Protein AF-A0A6I2X7L2-F1 (afdb_monomer)

Structure (mmCIF, N/CA/C/O backbone):
data_AF-A0A6I2X7L2-F1
#
_entry.id   AF-A0A6I2X7L2-F1
#
loop_
_atom_site.group_PDB
_atom_site.id
_atom_site.type_symbol
_atom_site.label_atom_id
_atom_site.label_alt_id
_atom_site.label_comp_id
_atom_site.label_asym_id
_atom_site.label_entity_id
_atom_site.label_seq_id
_atom_site.pdbx_PDB_ins_code
_atom_site.Cartn_x
_atom_site.Cartn_y
_atom_site.Cartn_z
_atom_site.occupancy
_atom_site.B_iso_or_equiv
_atom_site.auth_seq_id
_atom_site.auth_comp_id
_atom_site.auth_asym_id
_atom_site.auth_atom_id
_atom_site.pdbx_PDB_model_num
ATOM 1 N N . MET A 1 1 ? 6.456 -9.228 14.166 1.00 45.91 1 MET A N 1
ATOM 2 C CA . MET A 1 1 ? 6.236 -10.567 14.762 1.00 45.91 1 MET A CA 1
ATOM 3 C C . MET A 1 1 ? 5.438 -11.346 13.750 1.00 45.91 1 MET A C 1
ATOM 5 O O . MET A 1 1 ? 4.446 -10.807 13.273 1.00 45.91 1 MET A O 1
ATOM 9 N N . ASP A 1 2 ? 5.874 -12.562 13.446 1.00 49.50 2 ASP A N 1
ATOM 10 C CA . ASP A 1 2 ? 5.341 -13.317 12.317 1.00 49.50 2 ASP A CA 1
ATOM 11 C C . ASP A 1 2 ? 4.340 -14.332 12.868 1.00 49.50 2 ASP A C 1
ATOM 13 O O . ASP A 1 2 ? 4.668 -15.130 13.753 1.00 49.50 2 ASP A O 1
ATOM 17 N N . VAL A 1 3 ? 3.097 -14.266 12.396 1.00 51.50 3 VAL A N 1
ATOM 18 C CA . VAL A 1 3 ? 2.039 -15.207 12.780 1.00 51.50 3 VAL A CA 1
ATOM 19 C C . VAL A 1 3 ? 1.800 -16.154 11.615 1.00 51.50 3 VAL A C 1
ATOM 21 O O . VAL A 1 3 ? 1.429 -15.711 10.534 1.00 51.50 3 VAL A O 1
ATOM 24 N N . LEU A 1 4 ? 2.013 -17.449 11.843 1.00 50.19 4 LEU A N 1
ATOM 25 C CA . LEU A 1 4 ? 1.801 -18.504 10.853 1.00 50.19 4 LEU A CA 1
ATOM 26 C C . LEU A 1 4 ? 0.380 -19.062 11.008 1.00 50.19 4 LEU A C 1
ATOM 28 O O . LEU A 1 4 ? 0.030 -19.561 12.079 1.00 50.19 4 LEU A O 1
ATOM 32 N N . ILE A 1 5 ? -0.433 -18.980 9.955 1.00 49.78 5 ILE A N 1
ATOM 33 C CA . ILE A 1 5 ? -1.796 -19.527 9.919 1.00 49.78 5 ILE A CA 1
ATOM 34 C C . ILE A 1 5 ? -1.865 -20.560 8.787 1.00 49.78 5 ILE A C 1
ATOM 36 O O . ILE A 1 5 ? -1.771 -20.202 7.617 1.00 49.78 5 ILE A O 1
ATOM 40 N N . GLY A 1 6 ? -2.024 -21.841 9.136 1.00 43.28 6 GLY A N 1
ATOM 41 C CA . GLY A 1 6 ? -2.204 -22.932 8.173 1.00 43.28 6 GLY A CA 1
ATOM 42 C C . GLY A 1 6 ? -2.201 -24.314 8.836 1.00 43.28 6 GLY A C 1
ATOM 43 O O . GLY A 1 6 ? -1.418 -24.564 9.750 1.00 43.28 6 GLY A O 1
ATOM 44 N N . GLU A 1 7 ? -3.082 -25.216 8.389 1.00 46.47 7 GLU A N 1
ATOM 45 C CA . GLU A 1 7 ? -3.084 -26.635 8.805 1.00 46.47 7 GLU A CA 1
ATOM 46 C C . GLU A 1 7 ? -2.107 -27.488 7.971 1.00 46.47 7 GLU A C 1
ATOM 48 O O . GLU A 1 7 ? -1.787 -28.617 8.347 1.00 46.47 7 GLU A O 1
ATOM 53 N N . ASN A 1 8 ? -1.602 -26.939 6.860 1.00 45.19 8 ASN A N 1
ATOM 54 C CA . ASN A 1 8 ? -0.698 -27.590 5.920 1.00 45.19 8 ASN A CA 1
ATOM 55 C C . ASN A 1 8 ? 0.634 -26.808 5.864 1.00 45.19 8 ASN A C 1
ATOM 57 O O . ASN A 1 8 ? 0.608 -25.613 5.569 1.00 45.19 8 ASN A O 1
ATOM 61 N N . PRO A 1 9 ? 1.797 -27.424 6.152 1.00 52.50 9 PRO A N 1
ATOM 62 C CA . PRO A 1 9 ? 3.085 -26.721 6.224 1.00 52.50 9 PRO A CA 1
ATOM 63 C C . PRO A 1 9 ? 3.561 -26.111 4.893 1.00 52.50 9 PRO A C 1
ATOM 65 O O . PRO A 1 9 ? 4.462 -25.276 4.916 1.00 52.50 9 PRO A O 1
ATOM 68 N N . ASP A 1 10 ? 2.945 -26.483 3.767 1.00 49.97 10 ASP A N 1
ATOM 69 C CA . ASP A 1 10 ? 3.205 -25.899 2.444 1.00 49.97 10 ASP A CA 1
ATOM 70 C C . ASP A 1 10 ? 2.285 -24.697 2.109 1.00 49.97 10 AS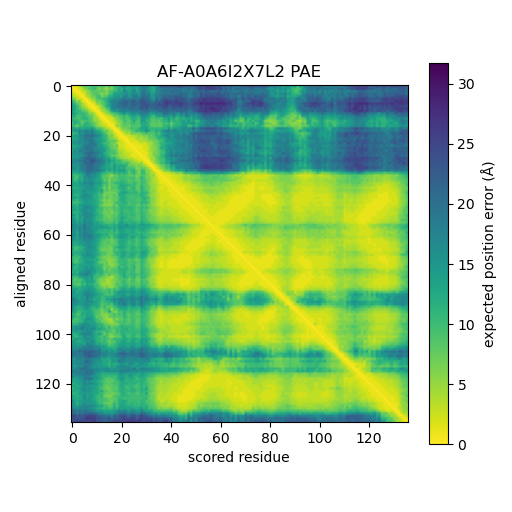P A C 1
ATOM 72 O O . ASP A 1 10 ? 2.493 -24.024 1.103 1.00 49.97 10 ASP A O 1
ATOM 76 N N . GLU A 1 11 ? 1.287 -24.389 2.950 1.00 50.94 11 GLU A N 1
ATOM 77 C CA . GLU A 1 11 ? 0.330 -23.274 2.790 1.00 50.94 11 GLU A CA 1
ATOM 78 C C . GLU A 1 11 ? 0.347 -22.364 4.024 1.00 50.94 11 GLU A C 1
ATOM 80 O O . GLU A 1 11 ? -0.680 -22.048 4.629 1.00 50.94 11 GLU A O 1
ATOM 85 N N . VAL A 1 12 ? 1.541 -21.979 4.460 1.00 54.59 12 VAL A N 1
ATOM 86 C CA . VAL A 1 12 ? 1.669 -21.107 5.622 1.00 54.59 12 VAL A CA 1
ATOM 87 C C . VAL A 1 12 ? 1.469 -19.660 5.184 1.00 54.59 12 VAL A C 1
ATOM 89 O O . VAL A 1 12 ? 2.362 -19.035 4.618 1.00 54.59 12 VAL A O 1
ATOM 92 N N . VAL A 1 13 ? 0.284 -19.119 5.462 1.00 55.47 13 VAL A N 1
ATOM 93 C CA . VAL A 1 13 ? 0.014 -17.682 5.352 1.00 55.47 13 VAL A CA 1
ATOM 94 C C . VAL A 1 13 ? 0.696 -17.003 6.531 1.00 55.47 13 VAL A C 1
ATOM 96 O O . VAL A 1 13 ? 0.394 -17.324 7.686 1.00 55.47 13 VAL A O 1
ATOM 99 N N . SER A 1 14 ? 1.619 -16.081 6.256 1.00 60.34 14 SER A N 1
ATOM 100 C CA . SER A 1 14 ? 2.242 -15.279 7.305 1.00 60.34 14 SER A CA 1
ATOM 101 C C . SER A 1 14 ? 1.574 -13.909 7.412 1.00 60.34 14 SER A C 1
ATOM 103 O O . SER A 1 14 ? 1.292 -13.246 6.412 1.00 60.34 14 SER A O 1
ATOM 105 N N . ILE A 1 15 ? 1.283 -13.486 8.642 1.00 60.12 15 ILE A N 1
ATOM 106 C CA . ILE A 1 15 ? 0.845 -12.121 8.941 1.00 60.12 15 ILE A CA 1
ATOM 107 C C . ILE A 1 15 ? 1.978 -11.410 9.670 1.00 60.12 15 ILE A C 1
ATOM 109 O O . ILE A 1 15 ? 2.404 -11.838 10.745 1.00 60.12 15 ILE A O 1
ATOM 113 N N . ASN A 1 16 ? 2.428 -10.305 9.083 1.00 64.81 16 ASN A N 1
ATOM 114 C CA . ASN A 1 16 ? 3.465 -9.437 9.614 1.00 64.81 16 ASN A CA 1
ATOM 115 C C . ASN A 1 16 ? 2.835 -8.145 10.138 1.00 64.81 16 ASN A C 1
ATOM 117 O O . ASN A 1 16 ? 2.397 -7.295 9.361 1.00 64.81 16 ASN A O 1
ATOM 121 N N . ILE A 1 17 ? 2.810 -7.996 11.462 1.00 64.38 17 ILE A N 1
ATOM 122 C CA . ILE A 1 17 ? 2.393 -6.758 12.133 1.00 64.38 17 ILE A CA 1
ATOM 123 C C . ILE A 1 17 ? 3.657 -5.944 12.435 1.00 64.38 17 ILE A C 1
ATOM 125 O O . ILE A 1 17 ? 4.535 -6.421 13.170 1.00 64.38 17 ILE A O 1
ATOM 129 N N . GLN A 1 18 ? 3.773 -4.749 11.844 1.00 59.41 18 GLN A N 1
ATOM 130 C CA . GLN A 1 18 ? 4.853 -3.806 12.154 1.00 59.41 18 GLN A CA 1
ATOM 131 C C . GLN A 1 18 ? 4.456 -2.926 13.338 1.00 59.41 18 GLN A C 1
ATOM 133 O O . GLN A 1 18 ? 3.772 -1.922 13.190 1.00 59.41 18 GLN A O 1
ATOM 138 N N . GLU A 1 19 ? 4.936 -3.310 14.512 1.00 60.25 19 GLU A N 1
ATOM 139 C CA . GLU A 1 19 ? 4.898 -2.517 15.739 1.00 60.25 19 GLU A CA 1
ATOM 140 C C . GLU A 1 19 ? 6.292 -2.581 16.395 1.00 60.25 19 GLU A C 1
ATOM 142 O O . GLU A 1 19 ? 7.071 -3.504 16.116 1.00 60.25 19 GLU A O 1
ATOM 147 N N . ASP A 1 20 ? 6.627 -1.610 17.253 1.00 60.19 20 ASP A N 1
ATOM 148 C CA . ASP A 1 20 ? 7.861 -1.650 18.049 1.00 60.19 20 ASP A CA 1
ATOM 149 C C . ASP A 1 20 ? 7.889 -2.964 18.864 1.00 60.19 20 ASP A C 1
ATOM 151 O O . ASP A 1 20 ? 6.911 -3.276 19.548 1.00 60.19 20 ASP A O 1
ATOM 155 N N . PRO A 1 21 ? 8.968 -3.771 18.815 1.00 59.69 21 PRO A N 1
ATOM 156 C CA . PRO A 1 21 ? 9.060 -5.038 19.542 1.00 59.69 21 PRO A CA 1
ATOM 157 C C . PRO A 1 21 ? 8.732 -4.951 21.041 1.00 59.69 21 PRO A C 1
ATOM 159 O O . PRO A 1 21 ? 8.232 -5.925 21.616 1.00 59.69 21 PRO A O 1
ATOM 162 N N . GLU A 1 22 ? 9.024 -3.818 21.684 1.00 59.47 22 GLU A N 1
ATOM 163 C CA . GLU A 1 22 ? 8.658 -3.570 23.082 1.00 59.47 22 GLU A CA 1
ATOM 164 C C . GLU A 1 22 ? 7.152 -3.305 23.224 1.00 59.47 22 GLU A C 1
ATOM 166 O O . GLU A 1 22 ? 6.504 -3.876 24.107 1.00 59.47 22 GLU A O 1
ATOM 171 N N . GLU A 1 23 ? 6.559 -2.533 22.311 1.00 59.72 23 GLU A N 1
ATOM 172 C CA . GLU A 1 23 ? 5.115 -2.285 22.276 1.00 59.72 23 GLU A CA 1
ATOM 173 C C . GLU A 1 23 ? 4.323 -3.559 21.970 1.00 59.72 23 GLU A C 1
ATOM 175 O O . GLU A 1 23 ? 3.335 -3.816 22.654 1.00 59.72 23 GLU A O 1
ATOM 180 N N . VAL A 1 24 ? 4.808 -4.431 21.077 1.00 61.88 24 VAL A N 1
ATOM 181 C CA . VAL A 1 24 ? 4.189 -5.736 20.765 1.00 61.88 24 VAL A CA 1
ATOM 182 C C . VAL A 1 24 ? 4.115 -6.618 21.998 1.00 61.88 24 VAL A C 1
ATOM 184 O O . VAL A 1 24 ? 3.081 -7.220 22.286 1.00 61.88 24 VAL A O 1
ATOM 187 N N . LYS A 1 25 ? 5.204 -6.712 22.769 1.00 61.66 25 LYS A N 1
ATOM 188 C CA . LYS A 1 25 ? 5.200 -7.504 24.005 1.00 61.66 25 LYS A CA 1
ATOM 189 C C . LYS A 1 25 ? 4.209 -6.938 25.016 1.00 61.66 25 LYS A C 1
ATOM 191 O O . LYS A 1 25 ? 3.482 -7.709 25.641 1.00 61.66 25 LYS A O 1
ATOM 196 N N . ILE A 1 26 ? 4.152 -5.615 25.160 1.00 62.38 26 ILE A N 1
ATOM 197 C CA . ILE A 1 26 ? 3.240 -4.935 26.088 1.00 62.38 26 ILE A CA 1
ATOM 198 C C . ILE A 1 26 ? 1.778 -5.084 25.639 1.00 62.38 26 ILE A C 1
ATOM 200 O O . ILE A 1 26 ? 0.917 -5.411 26.456 1.00 62.38 26 ILE A O 1
ATOM 204 N N . ALA A 1 27 ? 1.481 -4.879 24.358 1.00 59.91 27 ALA A N 1
ATOM 205 C CA . ALA A 1 27 ? 0.148 -4.987 23.776 1.00 59.91 27 ALA A CA 1
ATOM 206 C C . ALA A 1 27 ? -0.346 -6.442 23.751 1.00 59.91 27 ALA A C 1
ATOM 208 O O . ALA A 1 27 ? -1.504 -6.697 24.086 1.00 59.91 27 ALA A O 1
ATOM 209 N N . SER A 1 28 ? 0.537 -7.408 23.478 1.00 63.41 28 SER A N 1
ATOM 210 C CA . SER A 1 28 ? 0.264 -8.844 23.620 1.00 63.41 28 SER A CA 1
ATOM 211 C C . SER A 1 28 ? -0.036 -9.214 25.074 1.00 63.41 28 SER A C 1
ATOM 213 O O . SER A 1 28 ? -1.070 -9.819 25.355 1.00 63.41 28 SER A O 1
ATOM 215 N N . ALA A 1 29 ? 0.783 -8.752 26.028 1.00 61.47 29 ALA A N 1
ATOM 216 C CA . ALA A 1 29 ? 0.560 -8.990 27.457 1.00 61.47 29 ALA A CA 1
ATOM 217 C C . ALA A 1 29 ? -0.746 -8.361 27.980 1.00 61.47 29 ALA A C 1
ATOM 219 O O . ALA A 1 29 ? -1.316 -8.839 28.960 1.00 61.47 29 ALA A O 1
ATOM 220 N N . ARG A 1 30 ? -1.233 -7.299 27.327 1.00 55.97 30 ARG A N 1
ATOM 221 C CA . ARG A 1 30 ? -2.514 -6.640 27.626 1.00 55.97 30 ARG A CA 1
ATOM 222 C C . ARG A 1 30 ? -3.699 -7.227 26.855 1.00 55.97 30 ARG A C 1
ATOM 224 O O . ARG A 1 30 ? -4.820 -6.770 27.055 1.00 55.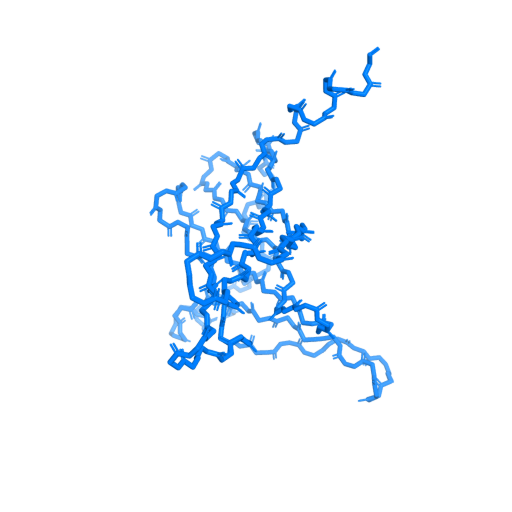97 30 ARG A O 1
ATOM 231 N N . GLY A 1 31 ? -3.469 -8.211 25.983 1.00 55.31 31 GLY A N 1
ATOM 232 C CA . GLY A 1 31 ? -4.495 -8.781 25.113 1.00 55.31 31 GLY A CA 1
ATOM 233 C C . GLY A 1 31 ? -5.050 -7.787 24.091 1.00 55.31 31 GLY A C 1
ATOM 234 O O . GLY A 1 31 ? -6.157 -7.989 23.621 1.00 55.31 31 GLY A O 1
ATOM 235 N N . LEU A 1 32 ? -4.319 -6.713 23.775 1.00 56.62 32 LEU A N 1
ATOM 236 C CA . LEU A 1 32 ? -4.739 -5.630 22.875 1.00 56.62 32 LEU A CA 1
ATOM 237 C C . LEU A 1 32 ? -4.194 -5.778 21.453 1.00 56.62 32 LEU A C 1
ATOM 239 O O . LEU A 1 32 ? -4.668 -5.080 20.561 1.00 56.62 32 LEU A O 1
ATOM 243 N N . LEU A 1 33 ? -3.257 -6.707 21.233 1.00 56.50 33 LEU A N 1
ATOM 244 C CA . LEU A 1 33 ? -2.596 -6.922 19.938 1.00 56.50 33 LEU A CA 1
ATOM 245 C C . LEU A 1 33 ? -3.580 -7.161 18.774 1.00 56.50 33 LEU A C 1
ATOM 247 O O . LEU A 1 33 ? -3.246 -6.921 17.623 1.00 56.50 33 LEU A O 1
ATOM 251 N N . TYR A 1 34 ? -4.795 -7.631 19.079 1.00 59.56 34 TYR A N 1
ATOM 252 C CA . TYR A 1 34 ? -5.798 -8.045 18.092 1.00 59.56 34 TYR A CA 1
ATOM 253 C C . TYR A 1 34 ? -7.098 -7.224 18.128 1.00 59.56 34 TYR A C 1
ATOM 255 O O . TYR A 1 34 ? -8.055 -7.583 17.448 1.00 59.56 34 TYR A O 1
ATOM 263 N N . PHE A 1 35 ? -7.178 -6.161 18.940 1.00 64.75 35 PHE A N 1
ATOM 264 C CA . PHE A 1 35 ? -8.438 -5.434 19.189 1.00 64.75 35 PHE A CA 1
ATOM 265 C C . PHE A 1 35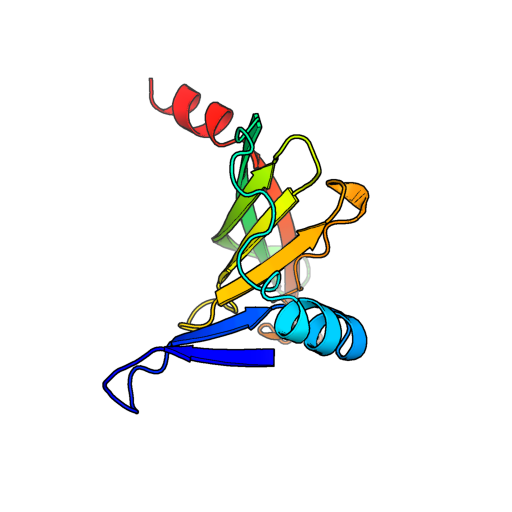 ? -8.334 -3.924 18.973 1.00 64.75 35 PHE A C 1
ATOM 267 O O . PHE A 1 35 ? -9.092 -3.160 19.574 1.00 64.75 35 PHE A O 1
ATOM 274 N N . GLN A 1 36 ? -7.407 -3.477 18.127 1.00 73.19 36 GLN A N 1
ATOM 275 C CA . GLN A 1 36 ? -7.394 -2.076 17.719 1.00 73.19 36 GLN A CA 1
ATOM 276 C C . GLN A 1 36 ? -8.697 -1.737 16.980 1.00 73.19 36 GLN A C 1
ATOM 278 O O . GLN A 1 36 ? -9.210 -2.547 16.206 1.00 73.19 36 GLN A O 1
ATOM 283 N N . PHE A 1 37 ? -9.251 -0.560 17.282 1.00 85.06 37 PHE A N 1
ATOM 284 C CA . PHE A 1 37 ? -10.493 -0.032 16.699 1.00 85.06 37 PHE A CA 1
ATOM 285 C C . PHE A 1 37 ? -11.757 -0.868 16.960 1.00 85.06 37 PHE A C 1
ATOM 287 O O . PHE A 1 37 ? -12.749 -0.766 16.234 1.00 85.06 37 PHE A O 1
ATOM 294 N N . LYS A 1 38 ? -11.755 -1.713 17.999 1.00 84.50 38 LYS A N 1
ATOM 295 C CA . LYS A 1 38 ? -12.944 -2.486 18.369 1.00 84.50 38 LYS A CA 1
ATOM 296 C C . LYS A 1 38 ? -14.124 -1.549 18.662 1.00 84.50 38 LYS A C 1
ATOM 298 O O . LYS A 1 38 ? -13.985 -0.597 19.422 1.00 84.50 38 LYS A O 1
ATOM 303 N N . ASP A 1 39 ? -15.287 -1.890 18.107 1.00 88.12 39 ASP A N 1
ATOM 304 C CA . ASP A 1 39 ? -16.550 -1.151 18.245 1.00 88.12 39 ASP A CA 1
ATOM 305 C C . ASP A 1 39 ? -16.527 0.267 17.625 1.00 88.12 39 ASP A C 1
ATOM 307 O O . ASP A 1 39 ? -17.486 1.025 17.782 1.00 88.12 39 ASP A O 1
ATOM 311 N N . GLU A 1 40 ? -15.478 0.618 16.870 1.00 92.19 40 GLU A N 1
ATOM 312 C CA . GLU A 1 40 ? -15.412 1.871 16.119 1.00 92.19 40 GLU A CA 1
ATOM 313 C C . GLU A 1 40 ? -16.075 1.762 14.743 1.00 92.19 40 GLU A C 1
ATOM 315 O O . GLU A 1 40 ? -16.087 0.716 14.089 1.00 92.19 40 GLU A O 1
ATOM 320 N N . VAL A 1 41 ? -16.619 2.887 14.278 1.00 92.94 41 VAL A N 1
ATOM 321 C CA . VAL A 1 41 ? -17.219 2.994 12.948 1.00 92.94 41 VAL A CA 1
ATOM 322 C C . VAL A 1 41 ? -16.127 3.260 11.916 1.00 92.94 41 VAL A C 1
ATOM 324 O O . VAL A 1 41 ? -15.357 4.210 12.051 1.00 92.94 41 VAL A O 1
ATOM 327 N N . VAL A 1 42 ? -16.114 2.463 10.846 1.00 94.38 42 VAL A N 1
ATOM 328 C CA . VAL A 1 42 ? -15.298 2.737 9.656 1.00 94.38 42 VAL A CA 1
ATOM 329 C C . VAL A 1 42 ? -15.845 3.989 8.966 1.00 94.38 42 VAL A C 1
ATOM 331 O O . VAL A 1 42 ? -16.981 3.996 8.489 1.00 94.38 42 VAL A O 1
ATOM 334 N N . ARG A 1 43 ? -15.041 5.052 8.923 1.00 95.69 43 ARG A N 1
ATOM 335 C CA . ARG A 1 43 ? -15.371 6.335 8.286 1.00 95.69 43 ARG A CA 1
ATOM 336 C C . ARG A 1 43 ? -15.157 6.296 6.782 1.00 95.69 43 ARG A C 1
ATOM 338 O O . ARG A 1 43 ? -15.989 6.802 6.033 1.00 95.69 43 ARG A O 1
ATOM 345 N N . SER A 1 44 ? -14.055 5.695 6.349 1.00 95.56 44 SER A N 1
ATOM 346 C CA . SER A 1 44 ? -13.713 5.566 4.938 1.00 95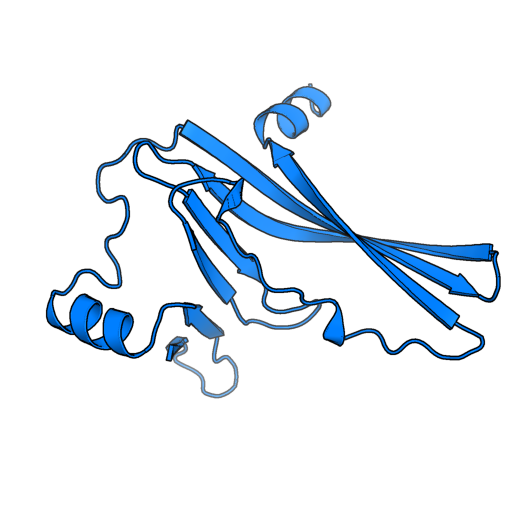.56 44 SER A CA 1
ATOM 347 C C . SER A 1 44 ? -12.901 4.295 4.684 1.00 95.56 44 SER A C 1
ATOM 349 O O . SER A 1 44 ? -12.304 3.718 5.596 1.00 95.56 44 SER A O 1
ATOM 351 N N . VAL A 1 45 ? -12.921 3.831 3.433 1.00 95.88 45 VAL A N 1
ATOM 352 C CA . VAL A 1 45 ? -12.085 2.725 2.958 1.00 95.88 45 VAL A CA 1
ATOM 353 C C . VAL A 1 45 ? -11.428 3.162 1.658 1.00 95.88 45 VAL A C 1
ATOM 355 O O . VAL A 1 45 ? -12.108 3.678 0.768 1.00 95.88 45 VAL A O 1
ATOM 358 N N . SER A 1 46 ? -10.122 2.941 1.544 1.00 96.50 46 SER A N 1
ATOM 359 C CA . SER A 1 46 ? -9.335 3.233 0.345 1.00 96.50 46 SER A CA 1
ATOM 360 C C . SER A 1 46 ? -8.575 1.998 -0.127 1.00 96.50 46 SER A C 1
ATOM 362 O O . SER A 1 46 ? -8.124 1.197 0.686 1.00 96.50 46 SER A O 1
ATOM 364 N N . VAL A 1 47 ? -8.408 1.854 -1.438 1.00 95.06 47 VAL A N 1
ATOM 365 C CA . VAL A 1 47 ? -7.533 0.861 -2.066 1.00 95.06 47 VAL A CA 1
ATOM 366 C C . VAL A 1 47 ? -6.114 1.407 -2.119 1.00 95.06 47 VAL A C 1
ATOM 368 O O . VAL A 1 47 ? -5.899 2.548 -2.528 1.00 95.06 47 VAL A O 1
ATOM 371 N N . VAL A 1 48 ? -5.144 0.582 -1.736 1.00 92.94 48 VAL A N 1
ATOM 372 C CA . VAL A 1 48 ? -3.722 0.842 -1.975 1.00 92.94 48 VAL A CA 1
ATOM 373 C C . VAL A 1 48 ? -3.389 0.324 -3.365 1.00 92.94 48 VAL A C 1
ATOM 375 O O . VAL A 1 48 ? -3.355 -0.887 -3.572 1.00 92.94 48 VAL A O 1
ATOM 378 N N . ARG A 1 49 ? -3.146 1.225 -4.313 1.00 91.88 49 ARG A N 1
ATOM 379 C CA . ARG A 1 49 ? -2.764 0.879 -5.684 1.00 91.88 49 ARG A CA 1
ATOM 380 C C . ARG A 1 49 ? -1.325 1.281 -5.939 1.00 91.88 49 ARG A C 1
ATOM 382 O O . ARG A 1 49 ? -0.975 2.449 -5.788 1.00 91.88 49 ARG A O 1
ATOM 389 N N . ASP A 1 50 ? -0.525 0.326 -6.383 1.00 90.62 50 ASP A N 1
ATOM 390 C CA . ASP A 1 50 ? 0.811 0.589 -6.897 1.00 90.62 50 ASP A CA 1
ATOM 391 C C . ASP A 1 50 ? 0.756 0.590 -8.431 1.00 90.62 50 ASP A C 1
ATOM 393 O O . ASP A 1 50 ? 0.172 -0.302 -9.055 1.00 90.62 50 ASP A O 1
ATOM 397 N N . VAL A 1 51 ? 1.351 1.616 -9.037 1.00 91.88 51 VAL A N 1
ATOM 398 C CA . VAL A 1 51 ? 1.573 1.717 -10.482 1.00 91.88 51 VAL A CA 1
ATOM 399 C C . VAL A 1 51 ? 3.073 1.689 -10.712 1.00 91.88 51 VAL A C 1
ATOM 401 O O . VAL A 1 51 ? 3.771 2.621 -10.313 1.00 91.88 51 VAL A O 1
ATOM 404 N N . THR A 1 52 ? 3.555 0.615 -11.327 1.00 91.06 52 THR A N 1
ATOM 405 C CA . THR A 1 52 ? 4.964 0.402 -11.655 1.00 91.06 52 THR A CA 1
ATOM 406 C C . THR A 1 52 ? 5.176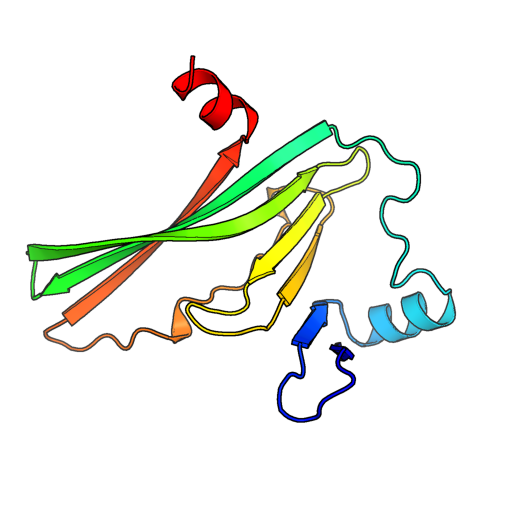 0.593 -13.148 1.00 91.06 52 THR A C 1
ATOM 408 O O . THR A 1 52 ? 4.536 -0.059 -13.968 1.00 91.06 52 THR A O 1
ATOM 411 N N . GLU A 1 53 ? 6.101 1.466 -13.507 1.00 93.75 53 GLU A N 1
ATOM 412 C CA . GLU A 1 53 ? 6.498 1.753 -14.878 1.00 93.75 53 GLU A CA 1
ATOM 413 C C . GLU A 1 53 ? 7.932 1.282 -15.102 1.00 93.75 53 GLU A C 1
ATOM 415 O O . GLU A 1 53 ? 8.826 1.578 -14.301 1.00 93.75 53 GLU A O 1
ATOM 420 N N . ARG A 1 54 ? 8.157 0.561 -16.203 1.00 93.88 54 ARG A N 1
ATOM 421 C CA . ARG A 1 54 ? 9.496 0.154 -16.634 1.00 93.88 54 ARG A CA 1
ATOM 422 C C . ARG A 1 54 ? 9.962 1.021 -17.782 1.00 93.88 54 ARG A C 1
ATOM 424 O O . ARG A 1 54 ? 9.350 1.033 -18.854 1.00 93.88 54 ARG A O 1
ATOM 431 N N . TYR A 1 55 ? 11.131 1.612 -17.608 1.00 95.62 55 TYR A N 1
ATOM 432 C CA . TYR A 1 55 ? 11.796 2.397 -18.631 1.00 95.62 55 TYR A CA 1
ATOM 433 C C . TYR A 1 55 ? 13.043 1.680 -19.144 1.00 95.62 55 TYR A C 1
ATOM 435 O O . TYR A 1 55 ? 13.840 1.186 -18.346 1.00 95.62 55 TYR A O 1
ATOM 443 N N . VAL A 1 56 ? 13.227 1.666 -20.465 1.00 95.94 56 VAL A N 1
ATOM 444 C CA . VAL A 1 56 ? 14.487 1.284 -21.121 1.00 95.94 56 VAL A CA 1
ATOM 445 C C . VAL A 1 56 ? 15.055 2.544 -21.766 1.00 95.94 56 VAL A C 1
ATOM 447 O O . VAL A 1 56 ? 14.469 3.098 -22.697 1.00 95.94 56 VAL A O 1
ATOM 450 N N . GLY A 1 57 ? 16.154 3.058 -21.215 1.00 92.31 57 GLY A N 1
ATOM 451 C CA . GLY A 1 57 ? 16.563 4.443 -21.461 1.00 92.31 57 GLY A CA 1
ATOM 452 C C . GLY A 1 57 ? 15.501 5.441 -20.968 1.00 92.31 57 GLY A C 1
ATOM 453 O O . GLY A 1 57 ? 15.148 5.451 -19.788 1.00 92.31 57 GLY A O 1
ATOM 454 N N . GLU A 1 58 ? 14.990 6.283 -21.869 1.00 93.25 58 GLU A N 1
ATOM 455 C CA . GLU A 1 58 ? 13.945 7.279 -21.564 1.00 93.25 58 GLU A CA 1
ATOM 456 C C . GLU A 1 58 ? 12.528 6.819 -21.951 1.00 93.25 58 GLU A C 1
ATOM 458 O O . GLU A 1 58 ? 11.551 7.492 -21.629 1.00 93.25 58 GLU A O 1
ATOM 463 N N . GLU A 1 59 ? 12.390 5.671 -22.618 1.00 95.56 59 GLU A N 1
ATOM 464 C CA . GLU A 1 59 ? 11.103 5.182 -23.114 1.00 95.56 59 GLU A CA 1
ATOM 465 C C . GLU A 1 59 ? 10.424 4.269 -22.088 1.00 95.56 59 GLU A C 1
ATOM 467 O O . GLU A 1 59 ? 11.010 3.280 -21.642 1.00 95.56 59 GLU A O 1
ATOM 472 N N . CYS A 1 60 ? 9.173 4.583 -21.733 1.00 95.75 60 CYS A N 1
ATOM 473 C CA . CYS A 1 60 ? 8.332 3.693 -20.936 1.00 95.75 60 CYS A CA 1
ATOM 474 C C . CYS A 1 60 ? 7.879 2.513 -21.805 1.00 95.75 60 CYS A C 1
ATOM 476 O O . CYS A 1 60 ? 7.157 2.689 -22.785 1.00 95.75 60 CYS A O 1
ATOM 478 N N . THR A 1 61 ? 8.323 1.311 -21.446 1.00 96.12 61 THR A N 1
ATOM 479 C CA . THR A 1 61 ? 8.084 0.085 -22.225 1.00 96.12 61 THR A CA 1
ATOM 480 C C . THR A 1 61 ? 6.869 -0.698 -21.748 1.00 96.12 61 THR A C 1
ATOM 482 O O . THR A 1 61 ? 6.236 -1.385 -22.549 1.00 96.12 61 THR A O 1
ATOM 485 N N . TRP A 1 62 ? 6.530 -0.603 -20.461 1.00 94.62 62 TRP A N 1
ATOM 486 C CA . TRP A 1 62 ? 5.284 -1.134 -19.919 1.00 94.62 62 TRP A CA 1
ATOM 487 C C . TRP A 1 62 ? 4.900 -0.465 -18.602 1.00 94.62 62 TRP A C 1
ATOM 489 O O . TRP A 1 62 ? 5.744 0.076 -17.885 1.00 94.62 62 TRP A O 1
ATOM 499 N N . THR A 1 63 ? 3.615 -0.595 -18.272 1.00 93.94 63 THR A N 1
ATOM 500 C CA . THR A 1 63 ? 3.020 -0.179 -17.001 1.00 93.94 63 THR A CA 1
ATOM 501 C C . THR A 1 63 ? 2.269 -1.359 -16.387 1.00 93.94 63 THR A C 1
ATOM 503 O O . THR A 1 63 ? 1.462 -2.005 -17.058 1.00 93.94 63 THR A O 1
ATOM 506 N N . LEU A 1 64 ? 2.539 -1.637 -15.114 1.00 90.50 64 LEU A N 1
ATOM 507 C CA . LEU A 1 64 ? 1.841 -2.616 -14.292 1.00 90.50 64 LEU A CA 1
ATOM 508 C C . LEU A 1 64 ? 1.053 -1.875 -13.217 1.00 90.50 64 LEU A C 1
ATOM 510 O O . LEU A 1 64 ? 1.609 -1.061 -12.485 1.00 90.50 64 LEU A O 1
ATOM 514 N N . THR A 1 65 ? -0.226 -2.207 -13.093 1.00 91.38 65 THR A N 1
ATOM 515 C CA . THR A 1 65 ? -1.093 -1.679 -12.040 1.00 91.38 65 THR A CA 1
ATOM 516 C C . THR A 1 65 ? -1.544 -2.823 -11.150 1.00 91.38 65 THR A C 1
ATOM 518 O O . THR A 1 65 ? -2.118 -3.793 -11.647 1.00 91.38 65 THR A O 1
ATOM 521 N N . ALA A 1 66 ? -1.306 -2.702 -9.845 1.00 88.75 66 ALA A N 1
ATOM 522 C CA . ALA A 1 66 ? -1.664 -3.718 -8.864 1.00 88.75 66 ALA A CA 1
ATOM 523 C C . ALA A 1 66 ? -2.346 -3.096 -7.640 1.00 88.75 66 ALA A C 1
ATOM 525 O O . ALA A 1 66 ? -1.813 -2.181 -7.010 1.00 88.75 66 ALA A O 1
ATOM 526 N N . ASP A 1 67 ? -3.507 -3.640 -7.280 1.00 91.25 67 ASP A N 1
ATOM 527 C CA . ASP A 1 67 ? -4.182 -3.326 -6.022 1.00 91.25 67 ASP A CA 1
ATOM 528 C C . ASP A 1 67 ? -3.591 -4.207 -4.922 1.00 91.25 67 ASP A C 1
ATOM 530 O O . ASP A 1 67 ? -3.737 -5.428 -4.929 1.00 91.25 67 ASP A O 1
ATOM 534 N N . ARG A 1 68 ? -2.868 -3.577 -3.998 1.00 89.12 68 ARG A N 1
ATOM 535 C CA . ARG A 1 68 ? -2.077 -4.240 -2.956 1.00 89.12 68 ARG A CA 1
ATOM 536 C C . ARG A 1 68 ? -2.844 -4.482 -1.678 1.00 89.12 68 ARG A C 1
ATOM 538 O O . ARG A 1 68 ? -2.413 -5.282 -0.860 1.00 89.12 68 ARG A O 1
ATOM 545 N N . GLY A 1 69 ? -3.921 -3.751 -1.439 1.00 91.69 69 GLY A N 1
ATOM 546 C CA . GLY A 1 69 ? -4.553 -3.797 -0.136 1.00 91.69 69 GLY A CA 1
ATOM 547 C C . GLY A 1 69 ? -5.611 -2.744 0.072 1.00 91.69 69 GLY A C 1
ATOM 548 O O . GLY A 1 69 ? -6.011 -2.029 -0.848 1.00 91.69 69 GLY A O 1
ATOM 549 N N . LEU A 1 70 ? -6.038 -2.656 1.323 1.00 94.38 70 LEU A N 1
ATOM 550 C CA . LEU A 1 70 ? -7.045 -1.721 1.784 1.00 94.38 70 LEU A CA 1
ATOM 551 C C . LEU A 1 70 ? -6.518 -0.937 2.980 1.00 94.38 70 LEU A C 1
ATOM 553 O O . LEU A 1 70 ? -5.815 -1.477 3.834 1.00 94.38 70 LEU A O 1
ATOM 557 N N . VAL A 1 71 ? -6.913 0.327 3.055 1.00 95.38 71 VAL A N 1
ATOM 558 C CA . VAL A 1 71 ? -6.770 1.171 4.236 1.00 95.38 71 VAL A CA 1
ATOM 559 C C . VAL A 1 71 ? -8.161 1.498 4.751 1.00 95.38 71 VAL A C 1
ATOM 561 O O . VAL A 1 71 ? -8.990 2.034 4.017 1.00 95.38 71 VAL A O 1
ATOM 564 N N . PHE A 1 72 ? -8.400 1.179 6.013 1.00 95.50 72 PHE A N 1
ATOM 565 C CA . PHE A 1 72 ? -9.601 1.525 6.753 1.00 95.50 72 PHE A CA 1
ATOM 566 C C . PHE A 1 72 ? -9.296 2.728 7.636 1.00 95.50 72 PHE A C 1
ATOM 568 O O . PHE A 1 72 ? -8.320 2.720 8.387 1.00 95.50 72 PHE A O 1
ATOM 575 N N . GLU A 1 73 ? -10.13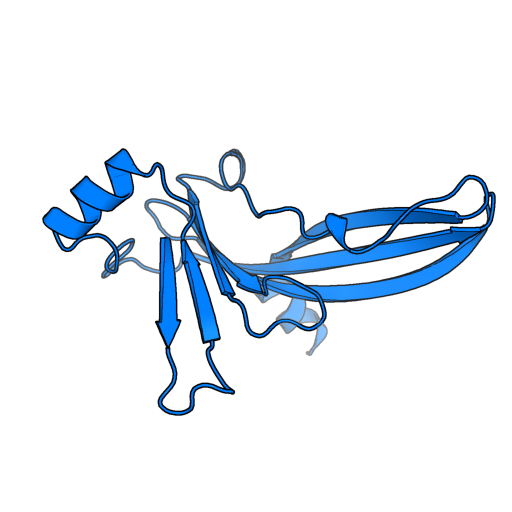4 3.753 7.555 1.00 95.50 73 GLU A N 1
ATOM 576 C CA . GLU A 1 73 ? -10.103 4.894 8.462 1.00 95.50 73 GLU A CA 1
ATOM 577 C C . GLU A 1 73 ? -11.190 4.724 9.524 1.00 95.50 73 GLU A C 1
ATOM 579 O O . GLU A 1 73 ? -12.359 4.496 9.205 1.00 95.50 73 GLU A O 1
ATOM 584 N N . PHE A 1 74 ? -10.802 4.864 10.784 1.00 94.88 74 PHE A N 1
ATOM 585 C CA . PHE A 1 74 ? -11.665 4.861 11.959 1.00 94.88 74 PHE A CA 1
ATOM 586 C C . PHE A 1 74 ? -11.670 6.253 12.601 1.00 94.88 74 PHE A C 1
ATOM 588 O O . PHE A 1 74 ? -11.040 7.189 12.112 1.00 94.88 74 PHE A O 1
ATOM 595 N N . GLU A 1 75 ? -12.404 6.428 13.697 1.00 92.75 75 GLU A N 1
ATOM 596 C CA . GLU A 1 75 ? -12.405 7.706 14.411 1.00 92.75 75 GLU A CA 1
ATOM 597 C C . GLU A 1 75 ? -11.074 7.973 15.118 1.00 92.75 75 GLU A C 1
ATOM 599 O O . GLU A 1 75 ? -10.611 9.115 15.120 1.00 92.75 75 GLU A O 1
ATOM 604 N N . SER A 1 76 ? -10.462 6.936 15.693 1.00 90.75 76 SER A N 1
ATOM 605 C CA . SER A 1 76 ? -9.224 7.066 16.463 1.00 90.75 76 SER A CA 1
ATOM 606 C C . SER A 1 76 ? -7.940 6.803 15.665 1.00 90.75 76 SER A C 1
ATOM 608 O O . SER A 1 76 ? -6.847 7.012 16.198 1.00 90.75 76 SER A O 1
ATOM 610 N N . GLY A 1 77 ? -8.037 6.377 14.400 1.00 92.81 77 GLY A N 1
ATOM 611 C CA . GLY A 1 77 ? -6.861 6.102 13.578 1.00 92.81 77 GLY A CA 1
ATOM 612 C C . GLY A 1 77 ? -7.148 5.364 12.276 1.00 92.81 77 GLY A C 1
ATOM 613 O O . GLY A 1 77 ? -8.242 5.424 11.723 1.00 92.81 77 GLY A O 1
ATOM 614 N N . MET A 1 78 ? -6.129 4.683 11.763 1.00 93.50 78 MET A N 1
ATOM 615 C CA . MET A 1 78 ? -6.143 3.989 10.480 1.00 93.50 78 MET A CA 1
ATOM 616 C C . MET A 1 78 ? -5.523 2.598 10.592 1.00 93.50 78 MET A C 1
ATOM 618 O O . MET A 1 78 ? -4.599 2.379 11.376 1.00 93.50 78 MET A O 1
ATOM 622 N N . LEU A 1 79 ? -6.004 1.685 9.751 1.00 92.19 79 LEU A N 1
ATOM 623 C CA . LEU A 1 79 ? -5.522 0.314 9.607 1.00 92.19 79 LEU A CA 1
ATOM 624 C C . LEU A 1 79 ? -5.287 0.017 8.125 1.00 92.19 79 LEU A C 1
ATOM 626 O O . LEU A 1 79 ? -6.230 0.027 7.338 1.00 92.19 79 LEU A O 1
ATOM 630 N N . ALA A 1 80 ? -4.054 -0.291 7.748 1.00 91.56 80 ALA A N 1
ATOM 631 C CA . ALA A 1 80 ? -3.713 -0.808 6.431 1.00 91.56 80 ALA A CA 1
ATOM 632 C C . ALA A 1 80 ? -3.543 -2.326 6.489 1.00 91.56 80 ALA A C 1
ATOM 634 O O . ALA A 1 80 ? -2.825 -2.837 7.346 1.00 91.56 80 ALA A O 1
ATOM 635 N N . ILE A 1 81 ? -4.156 -3.030 5.541 1.00 90.81 81 ILE A N 1
ATOM 636 C CA . ILE A 1 81 ? -3.964 -4.462 5.305 1.00 90.81 81 ILE A CA 1
ATOM 637 C C . ILE A 1 81 ? -3.539 -4.617 3.848 1.00 90.81 81 ILE A C 1
ATOM 639 O O . ILE A 1 81 ? -4.330 -4.359 2.941 1.00 90.81 81 ILE A O 1
ATOM 643 N N . CYS A 1 82 ? -2.285 -4.994 3.624 1.00 88.38 82 CYS A N 1
ATOM 644 C CA . CYS A 1 82 ? -1.679 -5.091 2.297 1.00 88.38 82 CYS A CA 1
ATOM 645 C C . CYS A 1 82 ? -1.054 -6.467 2.066 1.00 88.38 82 CYS A C 1
ATOM 647 O O . CYS A 1 82 ? -0.635 -7.127 3.007 1.00 88.38 82 CYS A O 1
ATOM 649 N N . THR A 1 83 ? -0.946 -6.895 0.817 1.00 86.19 83 THR A N 1
ATOM 650 C CA . THR A 1 83 ? -0.143 -8.050 0.409 1.00 86.19 83 THR A CA 1
ATOM 651 C C . THR A 1 83 ? 1.343 -7.719 0.523 1.00 86.19 83 THR A C 1
ATOM 653 O O . THR A 1 83 ? 1.751 -6.617 0.159 1.00 86.19 83 THR A O 1
ATOM 656 N N . GLY A 1 84 ? 2.155 -8.677 0.964 1.00 74.44 84 GLY A N 1
ATOM 657 C CA . GLY A 1 84 ? 3.599 -8.537 1.161 1.00 74.44 84 GLY A CA 1
ATOM 658 C C . GLY A 1 84 ? 4.443 -8.515 -0.122 1.00 74.44 84 GLY A C 1
ATOM 659 O O . GLY A 1 84 ? 5.661 -8.384 -0.038 1.00 74.44 84 GLY A O 1
ATOM 660 N N . GLY A 1 85 ? 3.833 -8.663 -1.301 1.00 70.69 85 GLY A N 1
ATOM 661 C CA . GLY A 1 85 ? 4.522 -8.663 -2.591 1.00 70.69 85 GLY A CA 1
ATOM 662 C C . GLY A 1 85 ? 3.606 -9.051 -3.752 1.00 70.69 85 GLY A C 1
ATOM 663 O O . GLY A 1 85 ? 2.412 -9.270 -3.566 1.00 70.69 85 GLY A O 1
ATOM 664 N N . ASP A 1 86 ? 4.169 -9.140 -4.960 1.00 65.81 86 ASP A N 1
ATOM 665 C CA . ASP A 1 86 ? 3.438 -9.483 -6.195 1.00 65.81 86 ASP A CA 1
ATOM 666 C C . ASP A 1 86 ? 2.907 -10.920 -6.238 1.00 65.81 86 ASP A C 1
ATOM 668 O O . ASP A 1 86 ? 1.905 -11.189 -6.898 1.00 65.81 86 ASP A O 1
ATOM 672 N N . PHE A 1 87 ? 3.562 -11.838 -5.527 1.00 65.25 87 PHE A N 1
ATOM 673 C CA . PHE A 1 87 ? 3.291 -13.277 -5.614 1.00 65.25 87 PHE A CA 1
ATOM 674 C C . PHE A 1 87 ? 3.360 -13.983 -4.257 1.00 65.25 87 PHE A C 1
ATOM 676 O O . PHE A 1 87 ? 3.530 -15.200 -4.207 1.00 65.25 87 PHE A O 1
ATOM 683 N N . THR A 1 88 ? 3.282 -13.236 -3.154 1.00 65.50 88 THR A N 1
ATOM 684 C CA . THR A 1 88 ? 3.371 -13.815 -1.810 1.00 65.50 88 THR A CA 1
ATOM 685 C C . THR A 1 88 ? 1.986 -13.983 -1.200 1.00 65.50 88 THR A C 1
ATOM 687 O O . THR A 1 88 ? 1.063 -13.215 -1.463 1.00 65.50 88 THR A O 1
ATOM 690 N N . THR A 1 89 ? 1.845 -15.002 -0.358 1.00 65.56 89 THR A N 1
ATOM 691 C CA . THR A 1 89 ? 0.674 -15.204 0.506 1.00 65.56 89 THR A CA 1
ATOM 692 C C . THR A 1 89 ? 0.772 -14.402 1.800 1.00 65.56 89 THR A C 1
ATOM 694 O O . THR A 1 89 ? -0.034 -14.595 2.705 1.00 65.56 89 THR A O 1
ATOM 697 N N . ASP A 1 90 ? 1.768 -13.528 1.915 1.00 74.00 90 ASP A N 1
ATOM 698 C CA . ASP A 1 90 ? 2.029 -12.789 3.138 1.00 74.00 90 ASP A CA 1
ATOM 699 C C . ASP A 1 90 ? 1.132 -11.562 3.206 1.00 74.00 90 ASP A C 1
ATOM 701 O O . ASP A 1 90 ? 0.982 -10.826 2.228 1.00 74.00 90 ASP A O 1
ATOM 705 N N . PHE A 1 91 ? 0.572 -11.313 4.383 1.00 79.00 91 PHE A N 1
ATOM 706 C CA . PHE A 1 91 ? -0.149 -10.084 4.665 1.00 79.00 91 PHE A CA 1
ATOM 707 C C . PHE A 1 91 ? 0.662 -9.204 5.597 1.00 79.00 91 PHE A C 1
ATOM 709 O O . PHE A 1 91 ? 1.256 -9.641 6.582 1.00 79.00 91 PHE A O 1
ATOM 716 N N . PHE A 1 92 ? 0.645 -7.928 5.276 1.00 81.81 92 PHE A N 1
ATOM 717 C CA . PHE A 1 92 ? 1.225 -6.864 6.044 1.00 81.81 92 PHE A CA 1
ATOM 718 C C . PHE A 1 92 ? 0.114 -6.032 6.680 1.00 81.81 92 PHE A C 1
ATOM 720 O O . PHE A 1 92 ? -0.800 -5.577 5.987 1.00 81.81 92 PHE A O 1
ATOM 727 N N . ILE A 1 93 ? 0.219 -5.814 7.989 1.00 85.12 93 ILE A N 1
ATOM 728 C CA . ILE A 1 93 ? -0.707 -4.977 8.745 1.00 85.12 93 ILE A CA 1
ATOM 729 C C . ILE A 1 93 ? 0.071 -3.817 9.370 1.00 85.12 93 ILE A C 1
ATOM 731 O O . ILE A 1 93 ? 1.022 -4.038 10.124 1.00 85.12 93 ILE A O 1
ATOM 735 N N . ALA A 1 94 ? -0.363 -2.589 9.077 1.00 86.44 94 ALA A N 1
ATOM 736 C CA . ALA A 1 94 ? 0.109 -1.369 9.732 1.00 86.44 94 ALA A CA 1
ATOM 737 C C . ALA A 1 94 ? -1.052 -0.590 10.323 1.00 86.44 94 ALA A C 1
ATOM 739 O O . ALA A 1 94 ? -2.149 -0.558 9.764 1.00 86.44 94 ALA A O 1
ATOM 740 N N . THR A 1 95 ? -0.780 0.094 11.424 1.00 89.25 95 THR A N 1
ATOM 741 C CA . THR A 1 95 ? -1.727 0.990 12.075 1.00 89.25 95 THR A CA 1
ATOM 742 C C . THR A 1 95 ? -1.080 2.354 12.267 1.00 89.25 95 THR A C 1
ATOM 744 O O . THR A 1 95 ? 0.143 2.480 12.334 1.00 89.25 95 THR A O 1
ATOM 747 N N . ALA A 1 96 ? -1.895 3.403 12.279 1.00 89.25 96 ALA A N 1
ATOM 748 C CA . ALA A 1 96 ? -1.427 4.770 12.471 1.00 89.25 96 ALA A CA 1
ATOM 749 C C . ALA A 1 96 ? -2.540 5.651 13.034 1.00 89.25 96 ALA A C 1
ATOM 751 O O . ALA A 1 96 ? -3.715 5.300 12.974 1.00 89.25 96 ALA A O 1
ATOM 752 N N . GLN A 1 97 ? -2.182 6.820 13.559 1.00 89.12 97 GLN A N 1
ATOM 753 C CA . GLN A 1 97 ? -3.171 7.792 14.041 1.00 89.12 97 GLN A CA 1
ATOM 754 C C . GLN A 1 97 ? -3.787 8.610 12.901 1.00 89.12 97 GLN A C 1
ATOM 756 O O . GLN A 1 97 ? -4.855 9.193 13.059 1.00 89.12 97 GLN A O 1
ATOM 761 N N . SER A 1 98 ? -3.103 8.689 11.760 1.00 88.69 98 SER A N 1
ATOM 762 C CA . SER A 1 98 ? -3.506 9.504 10.619 1.00 88.69 98 SER A CA 1
ATOM 763 C C . SER A 1 98 ? -2.839 9.024 9.334 1.00 88.69 98 SER A C 1
ATOM 765 O O . SER A 1 98 ? -1.867 8.271 9.366 1.00 88.69 98 SER A O 1
ATOM 767 N N . ASN A 1 99 ? -3.310 9.534 8.195 1.00 86.19 99 ASN A N 1
ATOM 768 C CA . ASN A 1 99 ? -2.766 9.170 6.887 1.00 86.19 99 ASN A CA 1
ATOM 769 C C . ASN A 1 99 ? -1.306 9.618 6.717 1.00 86.19 99 ASN A C 1
ATOM 771 O O . ASN A 1 99 ? -0.517 8.947 6.067 1.00 86.19 99 ASN A O 1
ATOM 775 N N . GLU A 1 100 ? -0.931 10.736 7.341 1.00 86.50 100 GLU A N 1
ATOM 776 C CA . GLU A 1 100 ? 0.434 11.277 7.301 1.00 86.50 100 GLU A CA 1
ATOM 777 C C . GLU A 1 100 ? 1.442 10.404 8.058 1.00 86.50 100 GLU A C 1
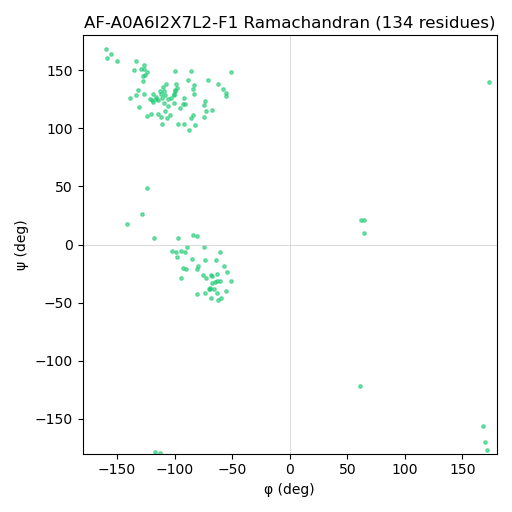ATOM 779 O O . GLU A 1 100 ? 2.634 10.429 7.760 1.00 86.50 100 GLU A O 1
ATOM 784 N N . THR A 1 101 ? 0.965 9.648 9.049 1.00 86.31 101 THR A N 1
ATOM 785 C CA . THR A 1 101 ? 1.796 8.787 9.900 1.00 86.31 101 THR A CA 1
ATOM 786 C C . THR A 1 101 ? 1.709 7.314 9.510 1.00 86.31 101 THR A C 1
ATOM 788 O O . THR A 1 101 ? 2.447 6.494 10.053 1.00 86.31 101 THR A O 1
ATOM 791 N N . LEU A 1 102 ? 0.842 6.969 8.554 1.00 87.06 102 LEU A N 1
ATOM 792 C CA . LEU A 1 102 ? 0.675 5.610 8.064 1.00 87.06 102 LEU A CA 1
ATOM 793 C C . LEU A 1 102 ? 1.844 5.214 7.163 1.00 87.06 102 LEU A C 1
ATOM 795 O O . LEU A 1 102 ? 1.970 5.666 6.025 1.00 87.06 102 LEU A O 1
ATOM 799 N N . VAL A 1 103 ? 2.683 4.313 7.667 1.00 86.06 103 VAL A N 1
ATOM 800 C CA . VAL A 1 103 ? 3.798 3.747 6.909 1.00 86.06 103 VAL A CA 1
ATOM 801 C C . VAL A 1 103 ? 3.368 2.407 6.329 1.00 86.06 103 VAL A C 1
ATOM 803 O O . VAL A 1 103 ? 3.313 1.397 7.025 1.00 86.06 103 VAL A O 1
ATOM 806 N N . ILE A 1 104 ? 3.071 2.395 5.030 1.00 83.56 104 ILE A N 1
ATOM 807 C CA . ILE A 1 104 ? 2.893 1.153 4.275 1.00 83.56 104 ILE A CA 1
ATOM 808 C C . ILE A 1 104 ? 4.262 0.784 3.694 1.00 83.56 104 ILE A C 1
ATOM 810 O O . ILE A 1 104 ? 4.813 1.587 2.931 1.00 83.56 104 ILE A O 1
ATOM 814 N N . PRO A 1 105 ? 4.815 -0.399 4.012 1.00 76.44 105 PRO A N 1
ATOM 815 C CA . PRO A 1 105 ? 6.077 -0.862 3.499 1.00 76.44 105 PRO A CA 1
ATOM 816 C C . PRO A 1 105 ? 6.134 -0.772 1.997 1.00 76.44 105 PRO A C 1
ATOM 818 O O . PRO A 1 105 ? 5.154 -0.881 1.247 1.00 76.44 105 PRO A O 1
ATOM 821 N N . ASP A 1 106 ? 7.351 -0.532 1.583 1.00 74.50 106 ASP A N 1
ATOM 822 C CA . ASP A 1 106 ? 7.681 -0.399 0.207 1.00 74.50 106 ASP A CA 1
ATOM 823 C C . ASP A 1 106 ? 8.087 -1.760 -0.349 1.00 74.50 106 ASP A C 1
ATOM 825 O O . ASP A 1 106 ? 9.190 -2.247 -0.105 1.00 74.50 106 ASP A O 1
ATOM 829 N N . PHE A 1 107 ? 7.183 -2.375 -1.105 1.00 68.75 107 PHE A N 1
ATOM 830 C CA . PHE A 1 107 ? 7.435 -3.655 -1.761 1.00 68.75 107 PHE A CA 1
ATOM 831 C C . PHE A 1 107 ? 8.234 -3.486 -3.072 1.00 68.75 107 PHE A C 1
ATOM 833 O O . PHE A 1 107 ? 8.457 -4.466 -3.780 1.00 68.75 107 PHE A O 1
ATOM 840 N N . ARG A 1 108 ? 8.724 -2.266 -3.383 1.00 62.47 108 ARG A N 1
ATOM 841 C CA . ARG A 1 108 ? 9.576 -1.962 -4.555 1.00 62.47 108 ARG A CA 1
ATOM 842 C C . ARG A 1 108 ? 10.867 -2.782 -4.617 1.00 62.47 108 ARG A C 1
ATOM 844 O O . ARG A 1 108 ? 11.445 -2.876 -5.694 1.00 62.47 108 ARG A O 1
ATOM 851 N N . GLN A 1 109 ? 11.320 -3.384 -3.511 1.00 57.56 109 GLN A N 1
ATOM 852 C CA . GLN A 1 109 ? 12.573 -4.155 -3.465 1.00 57.56 109 GLN A CA 1
ATOM 853 C C . GLN A 1 109 ? 12.619 -5.373 -4.405 1.00 57.56 109 GLN A C 1
ATOM 855 O O . GLN A 1 109 ? 13.678 -5.978 -4.538 1.00 57.56 109 GLN A O 1
ATOM 860 N N . LEU A 1 110 ? 11.519 -5.728 -5.072 1.00 63.62 110 LEU A N 1
ATOM 861 C CA . LEU A 1 110 ? 11.487 -6.841 -6.022 1.00 63.62 110 LEU A CA 1
ATOM 862 C C . LEU A 1 110 ? 12.067 -6.509 -7.410 1.00 63.62 110 LEU A C 1
ATOM 864 O O . LEU A 1 110 ? 12.414 -7.436 -8.138 1.00 63.62 110 LEU A O 1
ATOM 868 N N . TRP A 1 111 ? 12.196 -5.231 -7.787 1.00 74.12 111 TRP A N 1
ATOM 869 C CA . TRP A 1 111 ? 12.586 -4.844 -9.150 1.00 74.12 111 TRP A CA 1
ATOM 870 C C . TRP A 1 111 ? 13.990 -4.230 -9.183 1.00 74.12 111 TRP A C 1
ATOM 872 O O . TRP A 1 111 ? 14.203 -3.080 -8.794 1.00 74.12 111 TRP A O 1
ATOM 882 N N . GLU A 1 112 ? 14.969 -5.004 -9.651 1.00 77.12 112 GLU A N 1
ATOM 883 C CA . GLU A 1 112 ? 16.351 -4.540 -9.789 1.00 77.12 112 GLU A CA 1
ATOM 884 C C . GLU A 1 112 ? 16.487 -3.572 -10.973 1.00 77.12 112 GLU A C 1
ATOM 886 O O . GLU A 1 112 ? 16.168 -3.903 -12.114 1.00 77.12 112 GLU A O 1
ATOM 891 N N . SER A 1 113 ? 16.985 -2.362 -10.707 1.00 82.81 113 SER A N 1
ATOM 892 C CA . SER A 1 113 ? 17.334 -1.404 -11.762 1.00 82.81 113 SER A CA 1
ATOM 893 C C . SER A 1 113 ? 18.777 -1.613 -12.224 1.00 82.81 113 SER A C 1
ATOM 895 O O . SER A 1 113 ? 19.677 -1.854 -11.419 1.00 82.81 113 SER A O 1
ATOM 897 N N . THR A 1 114 ? 19.009 -1.469 -13.524 1.00 85.81 114 THR A N 1
ATOM 898 C CA . THR A 1 114 ? 20.331 -1.488 -14.155 1.00 85.81 114 THR A CA 1
ATOM 899 C C . THR A 1 114 ? 20.625 -0.134 -14.812 1.00 85.81 114 THR A C 1
ATOM 901 O O . THR A 1 114 ? 19.826 0.795 -14.744 1.00 85.81 114 THR A O 1
ATOM 904 N N . ILE A 1 115 ? 21.788 0.009 -15.457 1.00 86.00 115 ILE A N 1
ATOM 905 C CA . ILE A 1 115 ? 22.105 1.216 -16.244 1.00 86.00 115 ILE A CA 1
ATOM 906 C C . ILE A 1 115 ? 21.144 1.387 -17.432 1.00 86.00 115 ILE A C 1
ATOM 908 O O . ILE A 1 115 ? 20.866 2.513 -17.836 1.00 86.00 115 ILE A O 1
ATOM 912 N N . GLU A 1 116 ? 20.653 0.286 -17.997 1.00 88.00 116 GLU A N 1
ATOM 913 C CA . GLU A 1 116 ? 19.805 0.302 -19.193 1.00 88.00 116 GLU A CA 1
ATOM 914 C C . GLU A 1 116 ? 18.313 0.343 -18.850 1.00 88.00 116 GLU A C 1
ATOM 916 O O . GLU A 1 116 ? 17.497 0.747 -19.678 1.00 88.00 116 GLU A O 1
ATOM 921 N N . GLU A 1 117 ? 17.962 -0.053 -17.627 1.00 92.62 117 GLU A N 1
ATOM 922 C CA . GLU A 1 117 ? 16.593 -0.327 -17.222 1.00 92.62 117 GLU A CA 1
ATOM 923 C C . GLU A 1 117 ? 16.306 0.221 -15.827 1.00 92.62 117 GLU A C 1
ATOM 925 O O . GLU A 1 117 ? 17.000 -0.112 -14.867 1.00 92.62 117 GLU A O 1
ATOM 930 N N . ARG A 1 118 ? 15.255 1.030 -15.698 1.00 93.00 118 ARG A N 1
ATOM 931 C CA . ARG A 1 118 ? 14.819 1.577 -14.409 1.00 93.00 118 ARG A CA 1
ATOM 932 C C . ARG A 1 118 ? 13.337 1.333 -14.187 1.00 93.00 118 ARG A C 1
ATOM 934 O O . ARG A 1 118 ? 12.546 1.316 -15.131 1.00 93.00 118 ARG A O 1
ATOM 941 N N . TYR A 1 119 ? 12.987 1.218 -12.917 1.00 91.38 119 TYR A N 1
ATOM 942 C CA . TYR A 1 119 ? 11.622 1.022 -12.464 1.00 91.38 119 TYR A CA 1
ATOM 943 C C . TYR A 1 119 ? 11.200 2.190 -11.589 1.00 91.38 119 TYR A C 1
ATOM 945 O O . TYR A 1 119 ? 11.886 2.535 -10.626 1.00 91.38 119 TYR A O 1
ATOM 953 N N . GLU A 1 120 ? 10.052 2.777 -11.896 1.00 90.81 120 GLU A N 1
ATOM 954 C CA . GLU A 1 120 ? 9.426 3.781 -11.045 1.00 90.81 120 GLU A CA 1
ATOM 955 C C . GLU A 1 120 ? 8.098 3.241 -10.559 1.00 90.81 120 GLU A C 1
ATOM 957 O O . GLU A 1 120 ? 7.287 2.772 -11.345 1.00 90.81 120 GLU A O 1
ATOM 962 N N . THR A 1 121 ? 7.883 3.262 -9.247 1.00 88.88 121 THR A N 1
ATOM 963 C CA . THR A 1 121 ? 6.601 2.861 -8.670 1.00 88.88 121 THR A CA 1
ATOM 964 C C . THR A 1 121 ? 6.023 4.014 -7.882 1.00 88.88 121 THR A C 1
ATOM 966 O O . THR A 1 121 ? 6.671 4.544 -6.974 1.00 88.88 121 THR A O 1
ATOM 969 N N . THR A 1 122 ? 4.793 4.371 -8.232 1.00 91.44 122 THR A N 1
ATOM 970 C CA . THR A 1 122 ? 3.990 5.364 -7.526 1.00 91.44 122 THR A CA 1
ATOM 971 C C . THR A 1 122 ? 2.860 4.656 -6.798 1.00 91.44 122 THR A C 1
ATOM 973 O O . THR A 1 122 ? 2.153 3.840 -7.389 1.00 91.44 122 THR A O 1
ATOM 976 N N . ARG A 1 123 ? 2.676 4.993 -5.521 1.00 90.12 123 ARG A N 1
ATOM 977 C CA . ARG A 1 123 ? 1.573 4.495 -4.699 1.00 90.12 123 ARG A CA 1
ATOM 978 C C . ARG A 1 123 ? 0.450 5.515 -4.631 1.00 90.12 123 ARG A C 1
ATOM 980 O O . ARG A 1 123 ? 0.695 6.706 -4.447 1.00 90.12 123 ARG A O 1
ATOM 987 N N . GLN A 1 124 ? -0.775 5.028 -4.729 1.00 92.81 124 GLN A N 1
ATOM 988 C CA . GLN A 1 124 ? -1.995 5.813 -4.637 1.00 92.81 124 GLN A CA 1
ATOM 989 C C . GLN A 1 124 ? -2.923 5.200 -3.588 1.00 92.81 124 GLN A C 1
ATOM 991 O O . GLN A 1 124 ? -3.043 3.979 -3.487 1.00 92.81 124 GLN A O 1
ATOM 996 N N . LEU A 1 125 ? -3.589 6.064 -2.822 1.00 92.69 125 LEU A N 1
ATOM 997 C CA . LEU A 1 125 ? -4.720 5.690 -1.980 1.00 92.69 125 LEU A CA 1
ATOM 998 C C . LEU A 1 125 ? -5.988 6.169 -2.675 1.00 92.69 125 LEU A C 1
ATOM 1000 O O . LEU A 1 125 ? -6.199 7.372 -2.810 1.00 92.69 125 LEU A O 1
ATOM 1004 N N . ILE A 1 126 ? -6.791 5.225 -3.155 1.00 94.69 126 ILE A N 1
ATOM 1005 C CA . ILE A 1 126 ? -7.985 5.512 -3.951 1.00 94.69 126 ILE A CA 1
ATOM 1006 C C . ILE A 1 126 ? -9.218 5.214 -3.101 1.00 94.69 126 ILE A C 1
ATOM 1008 O O . ILE A 1 126 ? -9.432 4.046 -2.767 1.00 9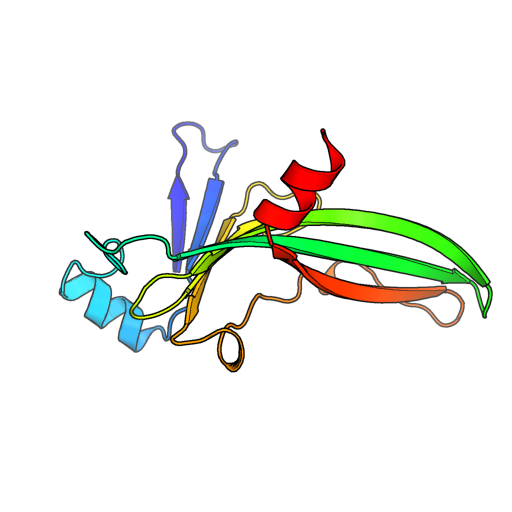4.69 126 ILE A O 1
ATOM 1012 N N . PRO A 1 127 ? -10.047 6.210 -2.747 1.00 95.12 127 PRO A N 1
ATOM 1013 C CA . PRO A 1 127 ? -11.282 5.963 -2.014 1.00 95.12 127 PRO A CA 1
ATOM 1014 C C . PRO A 1 127 ? -12.174 4.960 -2.753 1.00 95.12 127 PRO A C 1
ATOM 1016 O O . PRO A 1 127 ? -12.466 5.117 -3.937 1.00 95.12 127 PRO A O 1
ATOM 1019 N N . VAL A 1 128 ? -12.664 3.934 -2.051 1.00 93.50 128 VAL A N 1
ATOM 1020 C CA . VAL A 1 128 ? -13.551 2.917 -2.650 1.00 93.50 128 VAL A CA 1
ATOM 1021 C C . VAL A 1 128 ? -14.835 3.552 -3.191 1.00 93.50 128 VAL A C 1
ATOM 1023 O O . VAL A 1 128 ? -15.381 3.090 -4.190 1.00 93.50 128 VAL A O 1
ATOM 1026 N N . ALA A 1 129 ? -15.301 4.634 -2.562 1.00 90.81 129 ALA A N 1
ATOM 1027 C CA . ALA A 1 129 ? -16.455 5.395 -3.027 1.00 90.81 129 ALA A CA 1
ATOM 1028 C C . ALA A 1 129 ? -16.295 5.881 -4.479 1.00 90.81 129 ALA A C 1
ATOM 1030 O O . ALA A 1 129 ? -17.251 5.772 -5.248 1.00 90.81 129 ALA A O 1
ATOM 1031 N N . ASP A 1 130 ? -15.093 6.323 -4.862 1.00 89.81 130 ASP A N 1
ATOM 1032 C CA . ASP A 1 130 ? -14.808 6.856 -6.198 1.00 89.81 130 ASP A CA 1
ATOM 1033 C C . ASP A 1 130 ? -14.876 5.744 -7.261 1.00 89.81 130 ASP A C 1
ATOM 1035 O O . ASP A 1 130 ? -15.443 5.929 -8.340 1.00 89.81 130 ASP A O 1
ATOM 1039 N N . LEU A 1 131 ? -14.406 4.538 -6.921 1.00 86.12 131 LEU A N 1
ATOM 1040 C CA . LEU A 1 131 ? -14.438 3.364 -7.807 1.00 86.12 131 LEU A CA 1
ATOM 1041 C C . LEU A 1 131 ? -15.866 2.862 -8.078 1.00 86.12 131 LEU A C 1
ATOM 1043 O O . LEU A 1 131 ? -16.177 2.358 -9.159 1.00 86.12 131 LEU A O 1
ATOM 1047 N N . LEU A 1 132 ? -16.760 2.994 -7.097 1.00 81.44 132 LEU A N 1
ATOM 1048 C CA . LEU A 1 132 ? -18.152 2.555 -7.226 1.00 81.44 132 LEU A CA 1
ATOM 1049 C C . LEU A 1 132 ? -18.988 3.503 -8.092 1.00 81.44 132 LEU A C 1
ATOM 1051 O O . LEU A 1 132 ? -19.969 3.070 -8.702 1.00 81.44 132 LEU A O 1
ATOM 1055 N N . THR A 1 133 ? -18.613 4.781 -8.163 1.00 71.44 133 THR A N 1
ATOM 1056 C CA . THR A 1 133 ? -19.275 5.760 -9.033 1.00 71.44 133 THR A CA 1
ATOM 1057 C C . THR A 1 133 ? -18.970 5.566 -10.512 1.00 71.44 133 THR A C 1
ATOM 1059 O O . THR A 1 133 ? -19.839 5.845 -11.328 1.00 71.44 133 THR A O 1
ATOM 1062 N N . GLU A 1 134 ? -17.804 5.028 -10.870 1.00 60.09 134 GLU A N 1
ATOM 1063 C CA . GLU A 1 134 ? -17.442 4.743 -12.270 1.00 60.09 134 GLU A CA 1
ATOM 1064 C C . GLU A 1 134 ? -18.185 3.530 -12.858 1.00 60.09 134 GLU A C 1
ATOM 1066 O O . GLU A 1 134 ? -18.190 3.320 -14.069 1.00 60.0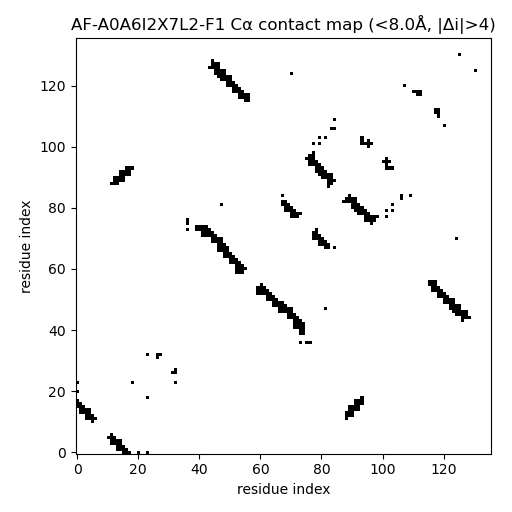9 134 GLU A O 1
ATOM 1071 N N . SER A 1 135 ? -18.834 2.732 -12.006 1.00 55.69 135 SER A N 1
ATOM 1072 C CA . SER A 1 135 ? -19.540 1.501 -12.389 1.00 55.69 135 SER A CA 1
ATOM 1073 C C . SER A 1 135 ? -21.054 1.687 -12.596 1.00 55.69 135 SER A C 1
ATOM 1075 O O . SER A 1 135 ? -21.771 0.697 -12.767 1.00 55.69 135 SER A O 1
ATOM 1077 N N . ARG A 1 136 ? -21.562 2.926 -12.531 1.00 46.06 136 ARG A N 1
ATOM 1078 C CA . ARG A 1 136 ? -22.979 3.285 -12.731 1.00 46.06 136 ARG A CA 1
ATOM 1079 C C . ARG A 1 136 ? -23.173 4.133 -13.977 1.00 46.06 136 ARG A C 1
ATOM 1081 O O . ARG A 1 136 ? -24.201 3.901 -14.650 1.00 46.06 136 ARG A O 1
#

Solvent-accessible surface area (backbone atoms only — not comparable to full-atom values): 7962 Å² total; per-residue (Å²): 97,79,44,79,50,61,99,44,92,90,56,59,32,36,40,38,47,72,63,58,74,69,54,47,54,53,30,50,75,68,69,45,73,84,51,78,70,67,96,55,61,75,75,47,50,25,37,34,32,40,40,36,37,38,23,55,71,89,45,78,76,51,75,48,77,46,81,43,31,41,35,39,30,43,84,83,22,34,42,37,45,29,50,61,45,99,84,51,72,29,36,33,38,34,65,26,73,40,79,93,63,47,70,75,83,77,64,66,84,79,65,85,62,56,97,60,33,44,72,49,72,49,77,45,78,44,51,48,70,63,62,58,62,77,76,113

Secondary structure (DSSP, 8-state):
-EEEE-SSTTS-EEEEE---HHHHHHHHHTT-TT-TTTT----EEEEEEEEEEEEETTEEEEEEEEEEEEEEE-SS-EEEEEESSSS---EEEEEESSTTT-----GGGGS---SSEEEEEEEEEEEHHHHHHTT-

Sequence (136 aa):
MDVLIGENPDEVVSINIQEDPEEVKIASARGLLYFQFKDEVVRSVSVVRDVTERYVGEECTWTLTADRGLVFEFESGMLAICTGGDFTTDFFIATAQSNETLVIPDFRQLWESTIEERYETTRQLIPVADLLTESR

Radius of gyration: 17.61 Å; Cα contacts (8 Å, |Δi|>4): 243; chains: 1; bounding box: 45×39×51 Å

Foldseek 3Di:
DWDFDDPDPVPTAIEDEDDDPVVCVVCVVVVNNPQPQPPWDFPFKWWKKKWKFKDQPNDTPDIDIDGFWMWTATPQWIWTWGHLEDDDSYIYIYIDRYPVGTDDDDRVVVDDADPRMDMDMDIDTGTVVVVVVVVD

Nearest PDB structures (foldseek):
  1r0u-assembly1_A  TM=3.333E-01  e=1.706E+00  Bacillus subtilis
  2an1-assembly3_C  TM=2.671E-01  e=1.033E+00  Salmonella enterica subsp. enterica serovar Typhimurium str. LT2
  7nsj-assembly1_BT  TM=2.199E-01  e=2.664E+00  Sus scrofa
  3lb6-assembly2_D  TM=3.688E-01  e=8.581E+00  Homo sapiens
  2zzj-assembly1_A  TM=2.566E-01  e=6.867E+00  Trichoderma reesei

pLDDT: mean 78.46, std 16.21, range [43.28, 96.5]

Mean predicted aligned error: 9.48 Å